Protein AF-A0A136KSU1-F1 (afdb_monomer)

pLDDT: mean 93.42, std 5.59, range [70.06, 98.31]

Nearest PDB structures (foldseek):
  6vhi-assembly1_A  TM=8.208E-01  e=5.755E-06  Homo sapiens
  7vqo-assembly1_A  TM=8.524E-01  e=4.589E-04  Thermochaetoides thermophila DSM 1495
  4a2m-assembly2_C  TM=5.449E-01  e=4.519E-02  Bacteroides thetaiotaomicron VPI-5482
  4a2m-assembly1_A  TM=5.100E-01  e=5.883E-02  Bacteroides thetaiotaomicron VPI-5482
  1xvs-assembly1_B  TM=4.595E-01  e=2.319E-01  Vibrio cholerae

Mean predicted aligned error: 3.4 Å

Structure (mmCIF, N/CA/C/O backbone):
data_AF-A0A136KSU1-F1
#
_entry.id   AF-A0A136KSU1-F1
#
loop_
_atom_site.group_PDB
_atom_site.id
_atom_site.type_symbol
_atom_site.label_atom_id
_atom_site.label_alt_id
_atom_site.label_comp_id
_atom_site.label_asym_id
_atom_site.label_entity_id
_atom_site.label_seq_id
_atom_site.pdbx_PDB_ins_code
_atom_site.Cartn_x
_atom_site.Cartn_y
_atom_site.Cartn_z
_atom_site.occupancy
_atom_site.B_iso_or_equiv
_atom_site.auth_seq_id
_atom_site.auth_comp_id
_atom_site.auth_asym_id
_atom_site.auth_atom_id
_atom_site.pdbx_PDB_model_num
ATOM 1 N N . MET A 1 1 ? 4.425 -1.730 19.061 1.00 72.56 1 MET A N 1
ATOM 2 C CA . MET A 1 1 ? 3.212 -1.467 18.260 1.00 72.56 1 MET A CA 1
ATOM 3 C C . MET A 1 1 ? 2.864 -0.001 18.419 1.00 72.56 1 MET A C 1
ATOM 5 O O . MET A 1 1 ? 3.012 0.511 19.523 1.00 72.56 1 MET A O 1
ATOM 9 N N . GLU A 1 2 ? 2.505 0.675 17.334 1.00 87.75 2 GLU A N 1
ATOM 10 C CA . GLU A 1 2 ? 2.173 2.102 17.356 1.00 87.75 2 GLU A CA 1
ATOM 11 C C . GLU A 1 2 ? 0.769 2.298 17.938 1.00 87.75 2 GLU A C 1
ATOM 13 O O . GLU A 1 2 ? -0.163 1.623 17.507 1.00 87.75 2 GLU A O 1
ATOM 18 N N . LYS A 1 3 ? 0.623 3.181 18.932 1.00 94.00 3 LYS A N 1
ATOM 19 C CA . LYS A 1 3 ? -0.677 3.500 19.533 1.00 94.00 3 LYS A CA 1
ATOM 20 C C . LYS A 1 3 ? -1.293 4.690 18.820 1.00 94.00 3 LYS A C 1
ATOM 22 O O . LYS A 1 3 ? -0.668 5.747 18.758 1.00 94.00 3 LYS A O 1
ATOM 27 N N . VAL A 1 4 ? -2.521 4.538 18.341 1.00 94.06 4 VAL A N 1
ATOM 28 C CA . VAL A 1 4 ? -3.245 5.597 17.630 1.00 94.06 4 VAL A CA 1
ATOM 29 C C . VAL A 1 4 ? -4.639 5.735 18.230 1.00 94.06 4 VAL A C 1
ATOM 31 O O . VAL A 1 4 ? -5.288 4.752 18.576 1.00 94.06 4 VAL A O 1
ATOM 34 N N . ARG A 1 5 ? -5.119 6.967 18.393 1.00 95.06 5 ARG A N 1
ATOM 35 C CA . ARG A 1 5 ? -6.465 7.203 18.928 1.00 95.06 5 ARG A CA 1
ATOM 36 C C . ARG A 1 5 ? -7.529 6.740 17.938 1.00 95.06 5 ARG A C 1
ATOM 38 O O . ARG A 1 5 ? -7.302 6.748 16.729 1.00 95.06 5 ARG A O 1
ATOM 45 N N . VAL A 1 6 ? -8.707 6.380 18.438 1.00 94.75 6 VAL A N 1
ATOM 46 C CA . VAL A 1 6 ? -9.899 6.122 17.606 1.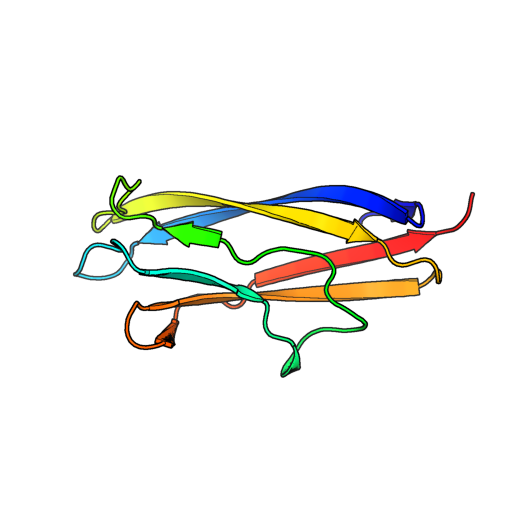00 94.75 6 VAL A CA 1
ATOM 47 C C . VAL A 1 6 ? -10.216 7.303 16.671 1.00 94.75 6 VAL A C 1
ATOM 49 O O . VAL A 1 6 ? -9.946 8.457 17.011 1.00 94.75 6 VAL A O 1
ATOM 52 N N . ASN A 1 7 ? -10.823 7.035 15.507 1.00 92.25 7 ASN A N 1
ATOM 53 C CA . ASN A 1 7 ? -11.234 8.043 14.509 1.00 92.25 7 ASN A CA 1
ATOM 54 C C . ASN A 1 7 ? -10.142 9.025 14.041 1.00 92.25 7 ASN A C 1
ATOM 56 O O . ASN A 1 7 ? -10.459 10.129 13.598 1.00 92.25 7 ASN A O 1
ATOM 60 N N . THR A 1 8 ? -8.876 8.642 14.134 1.00 93.06 8 THR A N 1
ATOM 61 C CA . THR A 1 8 ? -7.738 9.497 13.799 1.00 93.06 8 THR A CA 1
ATOM 62 C C . THR A 1 8 ? -7.207 9.135 12.422 1.00 93.06 8 THR A C 1
ATOM 64 O O . THR A 1 8 ? -7.076 7.955 12.092 1.00 93.06 8 THR A O 1
ATOM 67 N N . GLU A 1 9 ? -6.916 10.153 11.619 1.00 92.88 9 GLU A N 1
ATOM 68 C CA . GLU A 1 9 ? -6.199 9.989 10.360 1.00 92.88 9 GLU A CA 1
ATOM 69 C C . GLU A 1 9 ? -4.694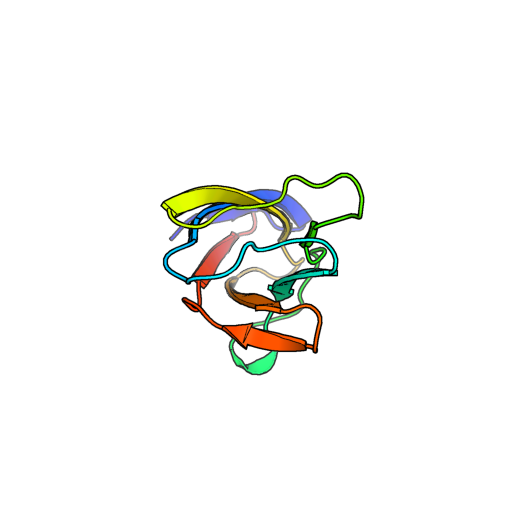 9.997 10.606 1.00 92.88 9 GLU A C 1
ATOM 71 O O . GLU A 1 9 ? -4.184 10.787 11.401 1.00 92.88 9 GLU A O 1
ATOM 76 N N . PHE A 1 10 ? -3.985 9.110 9.924 1.00 91.62 10 PHE A N 1
ATOM 77 C CA . PHE A 1 10 ? -2.532 9.052 9.936 1.00 91.62 10 PHE A CA 1
ATOM 78 C C . PHE A 1 10 ? -2.026 8.554 8.585 1.00 91.62 10 PHE A C 1
ATOM 80 O O . PHE A 1 10 ? -2.766 7.938 7.814 1.00 91.62 10 PHE A O 1
ATOM 87 N N . THR A 1 11 ? -0.760 8.818 8.286 1.00 92.12 11 THR A N 1
ATOM 88 C CA . THR A 1 11 ? -0.110 8.307 7.082 1.00 92.12 11 THR A CA 1
ATOM 89 C C . THR A 1 11 ? 0.877 7.213 7.439 1.00 92.12 11 THR A C 1
ATOM 91 O O . THR A 1 11 ? 1.550 7.253 8.471 1.00 92.12 11 THR A O 1
ATOM 94 N N . LYS A 1 12 ? 0.979 6.222 6.558 1.00 92.69 12 LYS A N 1
ATOM 95 C CA . LYS A 1 12 ? 2.049 5.236 6.604 1.00 92.69 12 LYS A CA 1
ATOM 96 C C . LYS A 1 12 ? 2.720 5.172 5.246 1.00 92.69 12 LYS A C 1
ATOM 98 O O . LYS A 1 12 ? 2.042 5.131 4.221 1.00 92.69 12 LYS A O 1
ATOM 103 N N . SER A 1 13 ? 4.046 5.166 5.270 1.00 94.44 13 SER A N 1
ATOM 104 C CA . SER A 1 13 ? 4.873 5.133 4.074 1.00 94.44 13 SER A CA 1
ATOM 105 C C . SER A 1 13 ? 5.761 3.898 4.066 1.00 94.44 13 SER A C 1
ATOM 107 O O . SER A 1 13 ? 6.269 3.482 5.113 1.00 94.44 13 SER A O 1
ATOM 109 N N . TRP A 1 14 ? 5.951 3.332 2.880 1.00 96.50 14 TRP A N 1
ATOM 110 C CA . TRP A 1 14 ? 6.858 2.220 2.620 1.00 96.50 14 TRP A CA 1
ATOM 111 C C . TRP A 1 14 ? 7.687 2.549 1.385 1.00 96.50 14 TRP A C 1
ATOM 113 O O . TRP A 1 14 ? 7.137 2.913 0.345 1.00 96.50 14 TRP A O 1
ATOM 123 N N . GLU A 1 15 ? 9.001 2.416 1.506 1.00 97.00 15 GLU A N 1
ATOM 124 C CA . GLU A 1 15 ? 9.917 2.549 0.381 1.00 97.00 15 GLU A CA 1
ATOM 125 C C . GLU A 1 15 ? 10.161 1.178 -0.253 1.00 97.00 15 GLU A C 1
ATOM 127 O O . GLU A 1 15 ? 10.402 0.187 0.439 1.00 97.00 15 GLU A O 1
ATOM 132 N N . PHE A 1 16 ? 10.086 1.132 -1.578 1.00 97.38 16 PHE A N 1
ATOM 133 C CA . PHE A 1 16 ? 10.358 -0.052 -2.380 1.00 97.38 16 PHE A CA 1
ATOM 134 C C . PHE A 1 16 ? 11.402 0.272 -3.434 1.00 97.38 16 PHE A C 1
ATOM 136 O O . PHE A 1 16 ? 11.451 1.391 -3.934 1.00 97.38 16 PHE A O 1
ATOM 143 N N . ILE A 1 17 ? 12.182 -0.737 -3.811 1.00 97.69 17 ILE A N 1
ATOM 144 C CA . ILE A 1 17 ? 13.072 -0.709 -4.970 1.00 97.69 17 ILE A CA 1
ATOM 145 C C . ILE A 1 17 ? 12.516 -1.628 -6.061 1.00 97.69 17 ILE A C 1
ATOM 147 O O . ILE A 1 17 ? 12.117 -2.763 -5.779 1.00 97.69 17 ILE A O 1
ATOM 151 N N . ASN A 1 18 ? 12.506 -1.158 -7.308 1.00 97.81 18 ASN A N 1
ATOM 152 C CA . ASN A 1 18 ? 12.190 -1.999 -8.453 1.00 97.81 18 ASN A CA 1
ATOM 153 C C . ASN A 1 18 ? 13.392 -2.891 -8.791 1.00 97.81 18 ASN A C 1
ATOM 155 O O . ASN A 1 18 ? 14.324 -2.475 -9.470 1.00 97.81 18 ASN A O 1
ATOM 159 N N . VAL A 1 19 ? 13.381 -4.133 -8.310 1.00 97.12 19 VAL A N 1
ATOM 160 C CA . VAL A 1 19 ? 14.414 -5.141 -8.626 1.00 97.12 19 VAL A CA 1
ATOM 161 C C . VAL A 1 19 ? 14.105 -5.953 -9.890 1.00 97.12 19 VAL A C 1
ATOM 163 O O . VAL A 1 19 ? 14.830 -6.895 -10.200 1.00 97.12 19 VAL A O 1
ATOM 166 N N . GLY A 1 20 ? 13.016 -5.627 -10.592 1.00 94.75 20 GLY A N 1
ATOM 167 C CA . GLY A 1 20 ? 12.614 -6.279 -11.834 1.00 94.75 20 GLY A CA 1
ATOM 168 C C . GLY A 1 20 ? 13.380 -5.768 -13.056 1.00 94.75 20 GLY A C 1
ATOM 169 O O . GLY A 1 20 ? 14.278 -4.934 -12.960 1.00 94.75 20 GLY A O 1
ATOM 170 N N . SER A 1 21 ? 13.003 -6.285 -14.225 1.00 95.31 21 SER A N 1
ATOM 171 C CA . SER A 1 21 ? 13.584 -5.914 -15.522 1.00 95.31 21 SER A CA 1
ATOM 172 C C . SER A 1 21 ? 12.789 -4.851 -16.284 1.00 95.31 21 SER A C 1
ATOM 174 O O . SER A 1 21 ? 13.288 -4.321 -17.270 1.00 95.31 21 SER A O 1
ATOM 176 N N . CYS A 1 22 ? 11.557 -4.566 -15.862 1.00 95.19 22 CYS A N 1
ATOM 177 C CA . CYS A 1 22 ? 10.643 -3.632 -16.517 1.00 95.19 22 CYS A CA 1
ATOM 178 C C . CYS A 1 22 ? 10.272 -2.508 -15.547 1.00 95.19 22 CYS A C 1
ATOM 180 O O . CYS A 1 22 ? 10.257 -2.722 -14.330 1.00 95.19 22 CYS A O 1
ATOM 182 N N . ALA A 1 23 ? 9.991 -1.323 -16.084 1.00 97.38 23 ALA A N 1
ATOM 183 C CA . ALA A 1 23 ? 9.516 -0.200 -15.290 1.00 97.38 23 ALA A CA 1
ATOM 184 C C . ALA A 1 23 ? 8.148 -0.514 -14.664 1.00 97.38 23 ALA A C 1
ATOM 186 O O . ALA A 1 23 ? 7.358 -1.262 -15.234 1.00 97.38 23 ALA A O 1
ATOM 187 N N . TRP A 1 24 ? 7.877 0.048 -13.486 1.00 97.69 24 TRP A N 1
ATOM 188 C CA . TRP A 1 24 ? 6.510 0.151 -12.974 1.00 97.69 24 TRP A CA 1
ATOM 189 C C . TRP A 1 24 ? 5.933 1.465 -13.481 1.00 97.69 24 TRP A C 1
ATOM 191 O O . TRP A 1 24 ? 6.435 2.533 -13.116 1.00 97.69 24 TRP A O 1
ATOM 201 N N . ASP A 1 25 ? 4.926 1.386 -14.334 1.00 96.94 25 ASP A N 1
ATOM 202 C CA . ASP A 1 25 ? 4.335 2.519 -15.036 1.00 96.94 25 ASP A CA 1
ATOM 203 C C . ASP A 1 25 ? 2.840 2.664 -14.704 1.00 96.94 25 ASP A C 1
ATOM 205 O O . ASP A 1 25 ? 2.403 2.321 -13.601 1.00 96.94 25 ASP A O 1
ATOM 209 N N . GLU A 1 26 ? 2.067 3.276 -15.600 1.00 97.38 26 GLU A N 1
ATOM 210 C CA . GLU A 1 26 ? 0.641 3.523 -15.402 1.00 97.38 26 GLU A CA 1
ATOM 211 C C . GLU A 1 26 ? -0.116 2.243 -15.008 1.00 97.38 26 GLU A C 1
ATOM 213 O O . GLU A 1 26 ? 0.020 1.192 -15.623 1.00 97.38 26 GLU A O 1
ATOM 218 N N . GLY A 1 27 ? -0.985 2.339 -14.000 1.00 95.94 27 GLY A N 1
ATOM 219 C CA . GLY A 1 27 ? -1.881 1.242 -13.619 1.00 95.94 27 GLY A CA 1
ATOM 220 C C . GLY A 1 27 ? -1.281 0.272 -12.604 1.00 95.94 27 GLY A C 1
ATOM 221 O O . GLY A 1 27 ? -2.035 -0.371 -11.866 1.00 95.94 27 GLY A O 1
ATOM 222 N N . TYR A 1 28 ? 0.046 0.254 -12.450 1.00 97.06 28 TYR A N 1
ATOM 223 C CA . TYR A 1 28 ? 0.674 -0.371 -11.290 1.00 97.06 28 TYR A CA 1
ATOM 224 C C . TYR A 1 28 ? 0.167 0.299 -10.012 1.00 97.06 28 TYR A C 1
ATOM 226 O O . TYR A 1 28 ? 0.015 1.521 -9.924 1.00 97.06 28 TYR A O 1
ATOM 234 N N . SER A 1 29 ? -0.114 -0.501 -8.990 1.00 95.62 29 SER A N 1
ATOM 235 C CA . SER A 1 29 ? -0.744 -0.011 -7.769 1.00 95.62 29 SER A CA 1
ATOM 236 C C . SER A 1 29 ? -0.181 -0.649 -6.508 1.00 95.62 29 SER A C 1
ATOM 238 O O . SER A 1 29 ? 0.325 -1.769 -6.505 1.00 95.62 29 SER A O 1
ATOM 240 N N . PHE A 1 30 ? -0.288 0.086 -5.406 1.00 96.25 30 PHE A N 1
ATOM 241 C CA . PHE A 1 30 ? -0.069 -0.399 -4.055 1.00 96.25 30 PHE A CA 1
ATOM 242 C C . PHE A 1 30 ? -1.434 -0.600 -3.400 1.00 96.25 30 PHE A C 1
ATOM 244 O O . PHE A 1 30 ? -2.149 0.360 -3.085 1.00 96.25 30 PHE A O 1
ATOM 251 N N . ALA A 1 31 ? -1.823 -1.865 -3.279 1.00 94.31 31 ALA A N 1
ATOM 252 C CA . ALA A 1 31 ? -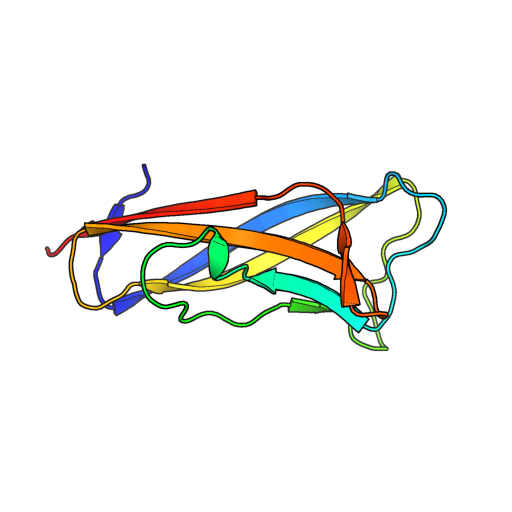3.196 -2.264 -3.031 1.00 94.31 31 ALA A CA 1
ATOM 253 C C . ALA A 1 31 ? -3.355 -2.953 -1.676 1.00 94.31 31 ALA A C 1
ATOM 255 O O . ALA A 1 31 ? -2.545 -3.795 -1.289 1.00 94.31 31 ALA A O 1
ATOM 256 N N . PHE A 1 32 ? -4.432 -2.605 -0.975 1.00 94.81 32 PHE A N 1
ATOM 257 C CA . PHE A 1 32 ? -4.855 -3.269 0.250 1.00 94.81 32 PHE A CA 1
ATOM 258 C C . PHE A 1 32 ? -5.322 -4.708 -0.013 1.00 94.81 32 PHE A C 1
ATOM 260 O O . PHE A 1 32 ? -6.053 -4.964 -0.973 1.00 94.81 32 PHE A O 1
ATOM 267 N N . ILE A 1 33 ? -4.943 -5.636 0.870 1.00 94.44 33 ILE A N 1
ATOM 268 C CA . ILE A 1 33 ? -5.304 -7.056 0.790 1.00 94.44 33 ILE A CA 1
ATOM 269 C C . ILE A 1 33 ? -6.196 -7.434 1.973 1.00 94.44 33 ILE A C 1
ATOM 271 O O . ILE A 1 33 ? -5.716 -7.678 3.083 1.00 94.44 33 ILE A O 1
ATOM 275 N N . GLN A 1 34 ? -7.505 -7.511 1.726 1.00 91.94 34 GLN A N 1
ATOM 276 C CA . GLN A 1 34 ? -8.497 -7.817 2.762 1.00 91.94 34 GLN A CA 1
ATOM 277 C C . GLN A 1 34 ? -8.279 -9.194 3.399 1.00 91.94 34 GLN A C 1
ATOM 279 O O . GLN A 1 34 ? -8.446 -9.321 4.606 1.00 91.94 34 GLN A O 1
ATOM 284 N N . GLU A 1 35 ? -7.879 -10.198 2.615 1.00 93.06 35 GLU A N 1
ATOM 285 C CA . GLU A 1 35 ? -7.736 -11.592 3.066 1.00 93.06 35 GLU A CA 1
ATOM 286 C C . GLU A 1 35 ? -6.724 -11.768 4.207 1.00 93.06 35 GLU A C 1
ATOM 288 O O . GLU A 1 35 ? -6.902 -12.638 5.054 1.00 93.06 35 GLU A O 1
ATOM 293 N N . PHE A 1 36 ? -5.685 -10.927 4.261 1.00 93.38 36 PHE A N 1
ATOM 294 C CA . PHE A 1 36 ? -4.674 -10.968 5.324 1.00 93.38 36 PHE A CA 1
ATOM 295 C C . PHE A 1 36 ? -4.937 -9.954 6.440 1.00 93.38 36 PHE A C 1
ATOM 297 O O . PHE A 1 36 ? -4.276 -9.992 7.474 1.00 93.38 36 PHE A O 1
ATOM 304 N N . SER A 1 37 ? -5.873 -9.028 6.240 1.00 94.38 37 SER A N 1
ATOM 305 C CA . SER A 1 37 ? -6.068 -7.874 7.115 1.00 94.38 37 SER A CA 1
ATOM 306 C C . SER A 1 37 ? -7.136 -8.103 8.175 1.00 94.38 37 SER A C 1
ATOM 308 O O . SER A 1 37 ? -8.052 -8.906 8.008 1.00 94.38 37 SER A O 1
ATOM 310 N N . THR A 1 38 ? -7.055 -7.337 9.261 1.00 93.62 38 THR A N 1
ATOM 311 C CA . THR A 1 38 ? -8.057 -7.332 10.327 1.00 93.62 38 THR A CA 1
ATOM 312 C C . THR A 1 38 ? -8.905 -6.062 10.291 1.00 93.62 38 THR A C 1
ATOM 314 O O . THR A 1 38 ? -8.430 -4.957 10.014 1.00 93.62 38 THR A O 1
ATOM 317 N N . GLY A 1 39 ? -1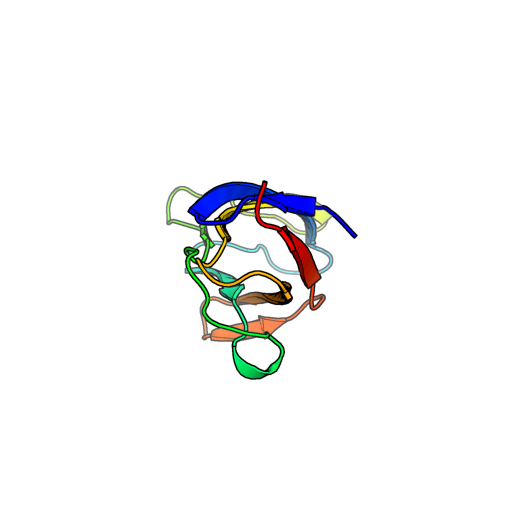0.195 -6.220 10.592 1.00 84.88 39 GLY A N 1
ATOM 318 C CA . GLY A 1 39 ? -11.154 -5.119 10.584 1.00 84.88 39 GLY A CA 1
ATOM 319 C C . GLY A 1 39 ? -11.405 -4.524 9.192 1.00 84.88 39 GLY A C 1
ATOM 320 O O . GLY A 1 39 ? -11.047 -5.095 8.162 1.00 84.88 39 GLY A O 1
ATOM 321 N N . GLY A 1 40 ? -12.079 -3.374 9.172 1.00 75.62 40 GLY A N 1
ATOM 322 C CA . GLY A 1 40 ? -12.368 -2.639 7.941 1.00 75.62 40 GLY A CA 1
ATOM 323 C C . GLY A 1 40 ? -11.199 -1.756 7.504 1.00 75.62 40 GLY A C 1
ATOM 324 O O . GLY A 1 40 ? -10.509 -1.170 8.341 1.00 75.62 40 GLY A O 1
ATOM 325 N N . TYR A 1 41 ? -11.016 -1.625 6.191 1.00 78.50 41 TYR A N 1
ATOM 326 C CA . TYR A 1 41 ? -10.054 -0.711 5.580 1.00 78.50 41 TYR A CA 1
ATOM 327 C C . TYR A 1 41 ? -10.711 0.626 5.238 1.00 78.50 41 TYR A C 1
ATOM 329 O O . TYR A 1 41 ? -11.644 0.687 4.443 1.00 78.50 41 TYR A O 1
ATOM 337 N N . GLY A 1 42 ? -10.221 1.702 5.854 1.00 70.06 42 GLY A N 1
ATOM 338 C CA . GLY A 1 42 ? -10.687 3.071 5.608 1.00 70.06 42 GLY A CA 1
ATOM 339 C C . GLY A 1 42 ? -9.776 3.895 4.694 1.00 70.06 42 GLY A C 1
ATOM 340 O O . GLY A 1 42 ? -9.928 5.113 4.655 1.00 70.06 42 GLY A O 1
ATOM 341 N N . GLY A 1 43 ? -8.792 3.270 4.039 1.00 78.00 43 GLY A N 1
ATOM 342 C CA . GLY A 1 43 ? -7.823 3.956 3.182 1.00 78.00 43 GLY A CA 1
ATOM 343 C C . GLY A 1 43 ? -8.177 3.905 1.695 1.00 78.00 43 GLY A C 1
ATOM 344 O O . GLY A 1 43 ? -9.194 3.343 1.288 1.00 78.00 43 GLY A O 1
ATOM 345 N N . LYS A 1 44 ? -7.305 4.490 0.872 1.00 79.38 44 LYS A N 1
ATOM 346 C CA . LYS A 1 44 ? -7.359 4.388 -0.591 1.00 79.38 44 LYS A CA 1
ATOM 347 C C . LYS A 1 44 ? -6.097 3.701 -1.100 1.00 79.38 44 LYS A C 1
ATOM 349 O O . LYS A 1 44 ? -5.000 4.025 -0.646 1.00 79.38 44 LYS A O 1
ATOM 354 N N . ASN A 1 45 ? -6.262 2.801 -2.068 1.00 84.44 45 ASN A N 1
ATOM 355 C CA . ASN A 1 45 ? -5.135 2.265 -2.824 1.00 84.44 45 ASN A CA 1
ATOM 356 C C . ASN A 1 45 ? -4.434 3.405 -3.568 1.00 84.44 45 ASN A C 1
ATOM 358 O O . ASN A 1 45 ? -5.086 4.345 -4.032 1.00 84.44 45 ASN A O 1
ATOM 362 N N . PHE A 1 46 ? -3.121 3.291 -3.722 1.00 89.88 46 PHE A N 1
ATOM 363 C CA . PHE A 1 46 ? -2.360 4.183 -4.586 1.00 89.88 46 PHE A CA 1
ATOM 364 C C . PHE A 1 46 ? -2.199 3.517 -5.951 1.00 89.88 46 PHE A C 1
ATOM 366 O O . PHE A 1 46 ? -1.775 2.369 -6.011 1.00 89.88 46 PHE A O 1
ATOM 373 N N . THR A 1 47 ? -2.533 4.213 -7.033 1.00 93.88 47 THR A N 1
ATOM 374 C CA . THR A 1 47 ? -2.293 3.755 -8.412 1.00 93.88 47 THR A CA 1
ATOM 375 C C . THR A 1 47 ? -1.399 4.776 -9.090 1.00 93.88 47 THR A C 1
ATOM 377 O O . THR A 1 47 ? -1.657 5.972 -8.951 1.00 93.88 47 THR A O 1
ATOM 380 N N . ILE A 1 48 ? -0.356 4.320 -9.782 1.00 94.31 48 ILE A N 1
ATOM 381 C CA . ILE A 1 48 ? 0.522 5.183 -10.570 1.00 94.31 48 ILE A CA 1
ATOM 382 C C . ILE A 1 48 ? -0.306 5.731 -11.743 1.00 94.31 48 ILE A C 1
ATOM 384 O O . ILE A 1 48 ? -0.825 4.940 -12.538 1.00 94.31 48 ILE A O 1
ATOM 388 N N . PRO A 1 49 ? -0.498 7.057 -11.838 1.00 94.75 49 PRO A N 1
ATOM 389 C CA . PRO A 1 49 ? -1.272 7.655 -12.914 1.00 94.75 49 PRO A CA 1
ATOM 390 C C . PRO A 1 49 ? -0.424 7.790 -14.191 1.00 94.75 49 PRO A C 1
ATOM 392 O O . PRO A 1 49 ? 0.781 7.535 -14.185 1.00 94.75 49 PRO A O 1
ATOM 395 N N . LYS A 1 50 ? -1.046 8.218 -15.296 1.00 95.19 50 LYS A N 1
ATOM 396 C CA . LYS A 1 50 ? -0.392 8.372 -16.614 1.00 95.19 50 LYS A CA 1
ATOM 397 C C . LYS A 1 50 ? 0.824 9.285 -16.596 1.00 95.19 50 LYS A C 1
ATOM 399 O O . LYS A 1 50 ? 1.763 9.094 -17.358 1.00 95.19 50 LYS A O 1
ATOM 404 N N . GLU A 1 51 ? 0.780 10.302 -15.753 1.00 96.50 51 GLU A N 1
ATOM 405 C CA . GLU A 1 51 ? 1.840 11.283 -15.561 1.00 96.50 51 GLU A CA 1
ATOM 406 C C . GLU A 1 51 ? 3.003 1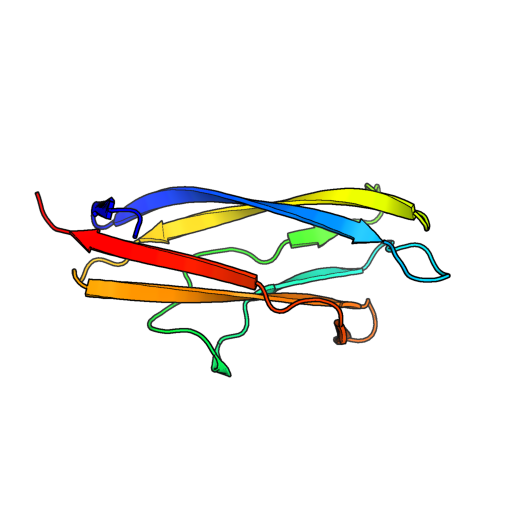0.771 -14.691 1.00 96.50 51 GLU A C 1
ATOM 408 O O . GLU A 1 51 ? 4.008 11.469 -14.541 1.00 96.50 51 GLU A O 1
ATOM 413 N N . GLY A 1 52 ? 2.895 9.560 -14.135 1.00 93.75 52 GLY A N 1
ATOM 414 C CA . GLY A 1 52 ? 3.875 8.974 -13.227 1.00 93.75 52 GLY A CA 1
ATOM 415 C C . GLY A 1 52 ? 3.682 9.389 -11.759 1.00 93.75 52 GLY A C 1
ATOM 416 O O . GLY A 1 52 ? 2.628 9.893 -11.376 1.00 93.75 52 GLY A O 1
ATOM 417 N N . PRO A 1 53 ? 4.682 9.165 -10.888 1.00 94.56 53 PRO A N 1
ATOM 418 C CA . PRO A 1 53 ? 6.055 8.790 -11.217 1.00 94.56 53 PRO A CA 1
ATOM 419 C C . PRO A 1 53 ? 6.191 7.317 -11.622 1.00 94.56 53 PRO A C 1
ATOM 421 O O . PRO A 1 53 ? 5.757 6.429 -10.892 1.00 94.56 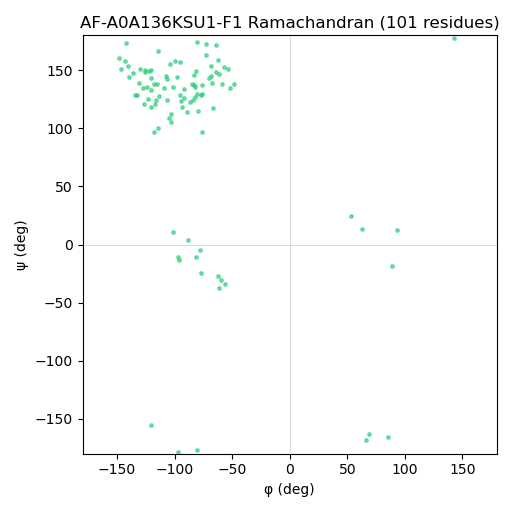53 PRO A O 1
ATOM 424 N N . PHE A 1 54 ? 6.843 7.066 -12.760 1.00 96.75 54 PHE A N 1
ATOM 425 C CA . PHE A 1 54 ? 7.247 5.718 -13.164 1.00 96.75 54 PHE A CA 1
ATOM 426 C C . PHE A 1 54 ? 8.541 5.310 -12.460 1.00 96.75 54 PHE A C 1
ATOM 428 O O . PHE A 1 54 ? 9.393 6.149 -12.149 1.00 96.75 54 PHE A O 1
ATOM 435 N N . VAL A 1 55 ? 8.692 4.014 -12.202 1.00 97.69 55 VAL A N 1
ATOM 436 C CA . VAL A 1 55 ? 9.804 3.462 -11.422 1.00 97.69 55 VAL A CA 1
ATOM 437 C C . VAL A 1 55 ? 10.616 2.524 -12.297 1.00 97.69 55 VAL A C 1
ATOM 439 O O . VAL A 1 55 ? 10.286 1.349 -12.448 1.00 97.69 55 VAL A O 1
ATOM 442 N N . GLU A 1 56 ? 11.699 3.042 -12.865 1.00 98.25 56 GLU A N 1
ATOM 443 C CA . GLU A 1 56 ? 12.644 2.253 -13.659 1.00 98.25 56 GLU A CA 1
ATOM 444 C C . GLU A 1 56 ? 13.324 1.148 -12.827 1.00 98.25 56 GLU A C 1
ATOM 446 O O . GLU A 1 56 ? 13.421 1.265 -11.597 1.00 98.25 56 GLU A O 1
ATOM 451 N N . PRO A 1 57 ? 13.859 0.093 -13.467 1.00 98.31 57 PRO A N 1
ATOM 452 C CA . PRO A 1 57 ? 14.703 -0.887 -12.795 1.00 98.31 57 PRO A CA 1
ATOM 453 C C . PRO A 1 57 ? 15.806 -0.232 -11.949 1.00 98.31 57 PRO A C 1
ATOM 455 O O . PRO A 1 57 ? 16.455 0.735 -12.353 1.00 98.31 57 PRO A O 1
ATOM 458 N N . GLN A 1 58 ? 16.027 -0.785 -10.759 1.00 98.00 58 GLN A N 1
ATOM 459 C CA . GLN A 1 58 ? 16.961 -0.314 -9.731 1.00 98.00 58 GLN A CA 1
ATOM 460 C C . GLN A 1 58 ? 16.648 1.079 -9.151 1.00 98.00 58 GLN A C 1
ATOM 462 O O . GLN A 1 58 ? 17.489 1.657 -8.457 1.00 98.00 58 GLN A O 1
ATOM 467 N N . LYS A 1 59 ? 15.457 1.638 -9.401 1.00 98.19 59 LYS A N 1
ATOM 468 C CA . LYS A 1 59 ? 14.986 2.881 -8.766 1.00 98.19 59 LYS A CA 1
ATOM 469 C C . LYS A 1 59 ? 14.036 2.602 -7.613 1.00 98.19 59 LYS A C 1
ATOM 471 O O . LYS A 1 59 ? 13.434 1.532 -7.534 1.00 98.19 59 LYS A O 1
ATOM 476 N N . THR A 1 60 ? 13.924 3.576 -6.713 1.00 97.00 60 THR A N 1
ATOM 477 C CA . THR A 1 60 ? 13.037 3.510 -5.554 1.00 97.00 60 THR A CA 1
ATOM 478 C C . THR A 1 60 ? 11.790 4.364 -5.731 1.00 97.00 60 THR A C 1
ATOM 480 O O . THR A 1 60 ? 11.779 5.349 -6.469 1.00 97.00 60 THR A O 1
ATOM 483 N N . ILE A 1 61 ? 10.735 3.983 -5.018 1.00 95.06 61 ILE A N 1
ATOM 484 C CA . ILE A 1 61 ? 9.510 4.760 -4.847 1.00 95.06 61 ILE A CA 1
ATOM 485 C C . ILE A 1 61 ? 9.035 4.627 -3.403 1.00 95.06 61 ILE A C 1
ATOM 487 O O . ILE A 1 61 ? 9.144 3.562 -2.795 1.00 95.06 61 ILE A O 1
ATOM 491 N N . THR A 1 62 ? 8.482 5.706 -2.854 1.00 95.38 62 THR A N 1
ATOM 492 C CA . THR A 1 62 ? 7.798 5.674 -1.560 1.00 95.38 62 THR A CA 1
ATOM 493 C C . THR A 1 62 ? 6.292 5.691 -1.774 1.00 95.38 62 THR A C 1
ATOM 495 O O . THR A 1 62 ? 5.732 6.708 -2.183 1.00 95.38 62 THR A O 1
ATOM 498 N N . PHE A 1 63 ? 5.621 4.591 -1.444 1.00 93.12 63 PHE A N 1
ATOM 499 C CA . PHE A 1 63 ? 4.162 4.561 -1.392 1.00 93.12 63 PHE A CA 1
ATOM 500 C C . PHE A 1 63 ? 3.697 5.079 -0.040 1.00 93.12 63 PHE A C 1
ATOM 502 O O . PHE A 1 63 ? 4.100 4.555 0.996 1.00 93.12 63 PHE A O 1
ATOM 509 N N . THR A 1 64 ? 2.837 6.096 -0.054 1.00 91.50 64 THR A N 1
ATOM 510 C CA . THR A 1 64 ? 2.225 6.661 1.152 1.00 91.50 64 THR A CA 1
ATOM 511 C C . THR A 1 64 ? 0.723 6.443 1.110 1.00 91.50 64 THR A C 1
ATOM 513 O O . THR A 1 64 ? 0.061 6.846 0.156 1.00 91.50 64 THR A O 1
ATOM 516 N N . VAL A 1 65 ? 0.183 5.813 2.151 1.00 91.25 65 VAL A N 1
ATOM 517 C CA . VAL A 1 65 ? -1.251 5.556 2.299 1.00 91.25 65 VAL A CA 1
ATOM 518 C C . VAL A 1 65 ? -1.779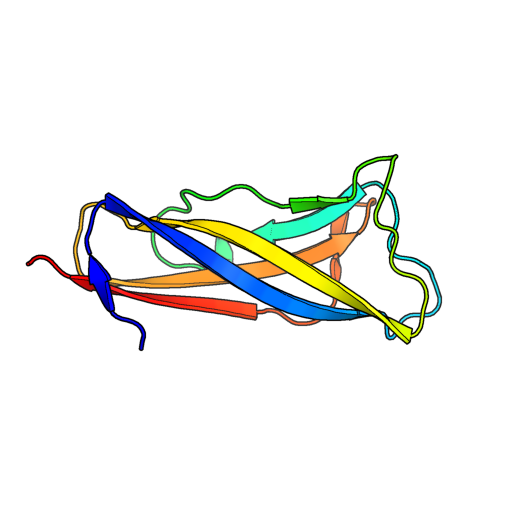 6.365 3.476 1.00 91.25 65 VAL A C 1
ATOM 520 O O . VAL A 1 65 ? -1.249 6.279 4.586 1.00 91.25 65 VAL A O 1
ATOM 523 N N . SER A 1 66 ? -2.848 7.122 3.233 1.00 91.19 66 SER A N 1
ATOM 524 C CA . SER A 1 66 ? -3.647 7.750 4.286 1.00 91.19 66 SER A CA 1
ATOM 525 C C . SER A 1 66 ? -4.635 6.734 4.850 1.00 91.19 66 SER A C 1
ATOM 527 O O . SER A 1 66 ? -5.389 6.098 4.109 1.00 91.19 66 SER A O 1
ATOM 529 N N . LEU A 1 67 ? -4.620 6.579 6.167 1.00 91.75 67 LEU A N 1
ATOM 530 C CA . LEU A 1 67 ? -5.393 5.596 6.911 1.00 91.75 67 LEU A CA 1
ATOM 531 C C . LEU A 1 67 ? -6.211 6.296 7.989 1.00 91.75 67 LEU A C 1
ATOM 533 O O . LEU A 1 67 ? -5.772 7.287 8.565 1.00 91.75 67 LEU A O 1
ATOM 537 N N . ARG A 1 68 ? -7.385 5.744 8.298 1.00 92.88 68 ARG A N 1
ATOM 538 C CA . ARG A 1 68 ? -8.245 6.222 9.382 1.00 92.88 68 ARG A CA 1
ATOM 539 C C . ARG A 1 68 ? -8.511 5.095 10.362 1.00 92.88 68 ARG A C 1
ATOM 541 O O . ARG A 1 68 ? -8.998 4.036 9.966 1.00 92.88 68 ARG A O 1
ATOM 548 N N . THR A 1 69 ? -8.219 5.321 11.638 1.00 93.12 69 THR A N 1
ATOM 549 C CA . THR A 1 69 ? -8.476 4.317 12.674 1.00 93.12 69 THR A CA 1
ATOM 550 C C . THR A 1 69 ? -9.981 4.101 12.894 1.00 93.12 69 THR A C 1
ATOM 552 O O . THR A 1 69 ? -10.772 5.054 12.812 1.00 93.12 69 THR A O 1
ATOM 555 N N . PRO A 1 70 ? -10.414 2.862 13.192 1.00 92.50 70 PRO A N 1
ATOM 556 C CA . PRO A 1 70 ? -11.803 2.571 13.540 1.00 92.50 70 PRO A CA 1
ATOM 557 C C . PRO A 1 70 ? -12.260 3.239 14.845 1.00 92.50 70 PRO A C 1
ATOM 559 O O . PRO A 1 70 ? -11.477 3.814 15.602 1.00 92.50 70 PRO A O 1
ATOM 562 N N . LYS A 1 71 ? -13.569 3.151 15.116 1.00 93.19 71 LYS A N 1
ATOM 563 C CA . LYS A 1 71 ? -14.178 3.637 16.368 1.00 93.19 71 LYS A CA 1
ATOM 564 C C . LYS A 1 71 ? -13.936 2.703 17.555 1.00 93.19 71 LYS A C 1
ATOM 566 O O . LYS A 1 71 ? -14.006 3.152 18.692 1.00 93.19 71 LYS A O 1
ATOM 571 N N . THR A 1 72 ? -13.694 1.424 17.284 1.00 94.00 72 THR A N 1
ATOM 572 C CA . THR A 1 72 ? -13.546 0.384 18.302 1.00 94.00 72 THR A CA 1
ATOM 573 C C . THR A 1 72 ? -12.066 0.204 18.636 1.00 94.00 72 THR A C 1
ATOM 575 O O . THR A 1 72 ? -11.290 -0.068 17.715 1.00 94.00 72 THR A O 1
ATOM 578 N N . PRO A 1 73 ? -11.660 0.338 19.909 1.00 95.06 73 PRO A N 1
ATOM 579 C CA . PRO A 1 73 ? -10.306 0.012 20.346 1.00 95.06 73 PRO A CA 1
ATOM 580 C C . PRO A 1 73 ? -9.919 -1.436 20.041 1.00 95.06 73 PRO A C 1
ATOM 582 O O . PRO A 1 73 ? -10.781 -2.314 19.991 1.00 95.06 73 PRO A O 1
ATOM 585 N N . GLY A 1 74 ? -8.625 -1.683 19.868 1.00 94.88 74 GLY A N 1
ATOM 586 C CA . GLY A 1 74 ? -8.081 -3.010 19.595 1.00 94.88 74 GLY A CA 1
ATOM 587 C C . GLY A 1 74 ? -6.915 -2.992 18.614 1.00 94.88 74 GLY A C 1
ATOM 588 O O . GLY A 1 74 ? -6.540 -1.951 18.075 1.00 94.88 74 GLY A O 1
ATOM 589 N N . GLU A 1 75 ? -6.351 -4.172 18.372 1.00 94.94 75 GLU A N 1
ATOM 590 C CA . GLU A 1 75 ? -5.265 -4.357 17.414 1.00 94.94 75 GLU A CA 1
ATOM 591 C C . GLU A 1 75 ? -5.807 -4.435 15.979 1.00 94.94 75 GLU A C 1
ATOM 593 O O . GLU A 1 75 ? -6.692 -5.240 15.677 1.00 94.94 75 GLU A O 1
ATOM 598 N N . TYR A 1 76 ? -5.229 -3.634 15.082 1.00 94.56 76 TYR A N 1
ATOM 599 C CA . TYR A 1 76 ? -5.529 -3.668 13.652 1.00 94.56 76 TYR A CA 1
ATOM 600 C C . TYR A 1 76 ? -4.260 -3.887 12.839 1.00 94.56 76 TYR A C 1
ATOM 602 O O . TYR A 1 76 ? -3.233 -3.244 13.079 1.00 94.56 76 TYR A O 1
ATOM 610 N N . ILE A 1 77 ? -4.349 -4.781 11.857 1.00 95.38 77 ILE A N 1
ATOM 611 C CA . ILE A 1 77 ? -3.286 -5.056 10.897 1.00 95.38 77 ILE A CA 1
ATOM 612 C C . ILE A 1 77 ? -3.867 -4.926 9.495 1.00 95.38 77 ILE A C 1
ATOM 614 O O . ILE A 1 77 ? -4.804 -5.634 9.133 1.00 95.38 77 ILE A O 1
ATOM 618 N N . TRP A 1 78 ? -3.297 -4.029 8.701 1.00 95.25 78 TRP A N 1
ATOM 619 C CA . TRP A 1 78 ? -3.683 -3.820 7.312 1.00 95.25 78 TRP A CA 1
ATOM 620 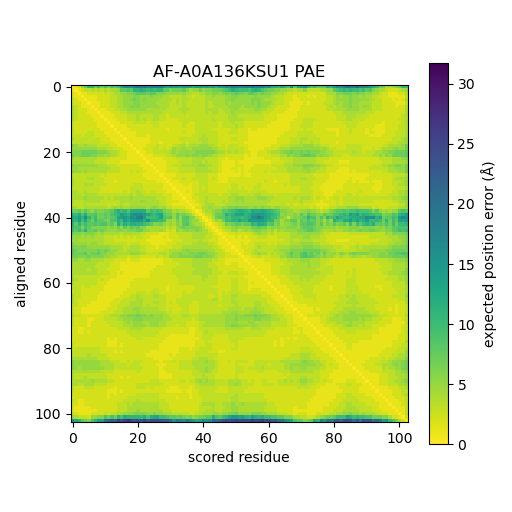C C . TRP A 1 78 ? -2.519 -4.149 6.406 1.00 95.25 78 TRP A C 1
ATOM 622 O O . TRP A 1 78 ? -1.452 -3.547 6.528 1.00 95.25 78 TRP A O 1
ATOM 632 N N . TYR A 1 79 ? -2.735 -5.104 5.513 1.00 96.19 79 TYR A N 1
ATOM 633 C CA . TYR A 1 79 ? -1.734 -5.589 4.585 1.00 96.19 79 TYR A CA 1
ATOM 634 C C . TYR A 1 79 ? -1.884 -4.944 3.219 1.00 96.19 79 TYR A C 1
ATOM 636 O O . TYR A 1 79 ? -2.992 -4.709 2.736 1.00 96.19 79 TYR A O 1
ATOM 644 N N . PHE A 1 80 ? -0.742 -4.708 2.590 1.00 96.38 80 PHE A N 1
ATOM 645 C CA . PHE A 1 80 ? -0.632 -4.092 1.284 1.00 96.38 80 PHE A CA 1
ATOM 646 C C . PHE A 1 80 ? 0.379 -4.843 0.435 1.00 96.38 80 PHE A C 1
ATOM 648 O O . PHE A 1 80 ? 1.374 -5.374 0.944 1.00 96.38 80 PHE A O 1
ATOM 655 N N . LYS A 1 81 ? 0.130 -4.872 -0.868 1.00 97.06 81 LYS A N 1
ATOM 656 C CA . LYS A 1 81 ? 1.018 -5.503 -1.836 1.00 97.06 81 LYS A CA 1
ATOM 657 C C . LYS A 1 81 ? 0.983 -4.753 -3.159 1.00 97.06 81 LYS A C 1
ATOM 659 O O . LYS A 1 81 ? -0.026 -4.131 -3.496 1.00 97.06 81 LYS A O 1
ATOM 664 N N . LEU A 1 82 ? 2.090 -4.811 -3.893 1.00 97.12 82 LEU A N 1
ATOM 665 C CA . LEU A 1 82 ? 2.137 -4.280 -5.247 1.00 97.12 82 LEU A CA 1
ATOM 666 C C . LEU A 1 82 ? 1.302 -5.154 -6.182 1.00 97.12 82 LEU A C 1
ATOM 668 O O . LEU A 1 82 ? 1.253 -6.378 -6.031 1.00 97.12 82 LEU A O 1
ATOM 672 N N . LYS A 1 83 ? 0.639 -4.505 -7.129 1.00 97.00 83 LYS A N 1
ATOM 673 C CA . LYS A 1 83 ? -0.224 -5.107 -8.137 1.00 97.00 83 LYS A CA 1
ATOM 674 C C . LYS A 1 83 ? 0.118 -4.486 -9.487 1.00 97.00 83 LYS A C 1
ATOM 676 O O . LYS A 1 83 ? 0.208 -3.262 -9.569 1.00 97.00 83 LYS A O 1
ATOM 681 N N . ASP A 1 84 ? 0.375 -5.315 -10.490 1.00 96.31 84 ASP A N 1
ATOM 682 C CA . ASP A 1 84 ? 0.653 -4.842 -11.849 1.00 96.31 84 ASP A CA 1
ATOM 683 C C . ASP A 1 84 ? -0.626 -4.325 -12.536 1.00 96.31 84 ASP A C 1
ATOM 685 O O 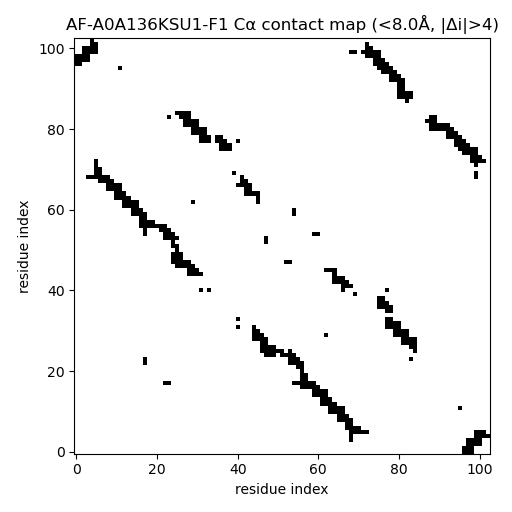. ASP A 1 84 ? -1.737 -4.437 -11.999 1.00 96.31 84 ASP A O 1
ATOM 689 N N . ASP A 1 85 ? -0.458 -3.733 -13.713 1.00 95.25 85 ASP A N 1
ATOM 690 C CA . ASP A 1 85 ? -1.527 -3.184 -14.554 1.00 95.25 85 ASP A CA 1
ATOM 691 C C . ASP A 1 85 ? -2.545 -4.244 -15.031 1.00 95.25 85 ASP A C 1
ATOM 693 O O . ASP A 1 85 ? -3.725 -3.949 -15.229 1.00 95.25 85 ASP A O 1
ATOM 697 N N . SER A 1 86 ? -2.111 -5.501 -15.138 1.00 96.06 86 SER A N 1
ATOM 698 C CA . SER A 1 86 ? -2.927 -6.678 -15.467 1.00 96.06 86 SER A CA 1
ATOM 699 C C . SER A 1 86 ? -3.679 -7.243 -14.256 1.00 96.06 86 SER A C 1
ATOM 701 O O . SER A 1 86 ? -4.572 -8.085 -14.380 1.00 96.06 86 SER A O 1
ATOM 703 N N . GLY A 1 87 ? -3.343 -6.758 -13.068 1.00 94.56 87 GLY A N 1
ATOM 704 C CA . GLY A 1 87 ? -3.977 -7.071 -11.810 1.00 94.56 87 GLY A CA 1
ATOM 705 C C . GLY A 1 87 ? -3.359 -8.217 -11.007 1.00 94.56 87 GLY A C 1
ATOM 706 O O . GLY A 1 87 ? -3.962 -8.644 -10.016 1.00 94.56 87 GLY A O 1
ATOM 707 N N . ASN A 1 88 ? -2.168 -8.682 -11.367 1.00 96.62 88 ASN A N 1
ATOM 708 C CA . ASN A 1 88 ? -1.434 -9.696 -10.622 1.00 96.62 88 ASN A CA 1
ATOM 709 C C . ASN A 1 88 ? -0.661 -9.067 -9.460 1.00 96.62 88 ASN A C 1
ATOM 711 O O . ASN A 1 88 ? -0.008 -8.034 -9.596 1.00 96.62 88 ASN A O 1
ATOM 715 N N . PHE A 1 89 ? -0.691 -9.723 -8.301 1.00 96.69 89 PHE A N 1
ATOM 716 C CA . PHE A 1 89 ? 0.069 -9.279 -7.136 1.00 96.69 89 PHE A CA 1
ATOM 717 C C . PHE A 1 89 ? 1.523 -9.746 -7.185 1.00 96.69 89 PHE A C 1
ATOM 719 O O . PHE A 1 89 ? 1.795 -10.931 -7.382 1.00 96.69 89 PHE A O 1
ATOM 726 N N . PHE A 1 90 ? 2.457 -8.853 -6.865 1.00 96.44 90 PHE A N 1
ATOM 727 C CA . PHE A 1 90 ? 3.890 -9.143 -6.853 1.00 96.44 90 PHE A CA 1
ATOM 728 C C . PHE A 1 90 ? 4.618 -8.440 -5.697 1.00 96.44 90 PHE A C 1
ATOM 730 O O . PHE A 1 90 ? 4.032 -7.675 -4.931 1.00 96.44 90 PHE A O 1
ATOM 737 N N . GLY A 1 91 ? 5.906 -8.751 -5.532 1.00 94.94 91 GLY A N 1
ATOM 738 C CA . GLY A 1 91 ? 6.752 -8.148 -4.503 1.00 94.94 91 GLY A CA 1
ATOM 739 C C . GLY A 1 91 ? 6.391 -8.560 -3.071 1.00 94.94 91 GLY A C 1
ATOM 740 O O . GLY A 1 91 ? 5.707 -9.561 -2.830 1.00 94.94 91 GLY A O 1
ATOM 741 N N . SER A 1 92 ? 6.894 -7.787 -2.111 1.00 96.12 92 SER A N 1
ATOM 742 C CA . SER A 1 92 ? 6.728 -8.056 -0.682 1.00 96.12 92 SER A CA 1
ATOM 743 C C . SER A 1 92 ? 5.327 -7.696 -0.191 1.00 96.12 92 SER A C 1
ATOM 745 O O . SER A 1 92 ? 4.797 -6.634 -0.510 1.00 96.12 92 SER A O 1
ATOM 747 N N . LEU A 1 93 ? 4.754 -8.566 0.644 1.00 97.00 93 LEU A N 1
ATOM 748 C CA . LEU A 1 93 ? 3.566 -8.256 1.434 1.00 97.00 93 LEU A CA 1
ATOM 749 C C . LEU A 1 93 ? 4.001 -7.432 2.657 1.00 97.00 93 LEU A C 1
ATOM 751 O O . LEU A 1 93 ? 4.738 -7.932 3.507 1.00 97.00 93 LEU A O 1
ATOM 755 N N . VAL A 1 94 ? 3.564 -6.178 2.740 1.00 97.38 94 VAL A N 1
ATOM 756 C CA . VAL A 1 94 ? 3.894 -5.265 3.849 1.00 97.38 94 VAL A CA 1
ATOM 757 C C . VAL A 1 94 ? 2.643 -4.920 4.646 1.00 97.38 94 VAL A C 1
ATOM 759 O O . VAL A 1 94 ? 1.529 -5.187 4.202 1.00 97.38 94 VAL A O 1
ATOM 762 N N . TRP A 1 95 ? 2.804 -4.337 5.835 1.00 95.38 95 TRP A N 1
ATOM 763 C CA . TRP A 1 95 ? 1.670 -4.036 6.706 1.00 95.38 95 TRP A CA 1
ATOM 764 C C . TRP A 1 95 ? 1.810 -2.726 7.478 1.00 95.38 95 TRP A C 1
ATOM 766 O O . TRP A 1 95 ? 2.911 -2.228 7.732 1.00 95.38 95 TRP A O 1
ATOM 776 N N . ALA A 1 96 ? 0.660 -2.207 7.904 1.00 94.06 96 ALA A N 1
ATOM 777 C CA . ALA A 1 96 ? 0.522 -1.273 9.011 1.00 94.06 96 ALA A CA 1
ATOM 778 C C . ALA A 1 96 ? -0.092 -2.034 10.193 1.00 94.06 96 ALA A C 1
ATOM 780 O O . ALA A 1 96 ? -1.153 -2.633 10.043 1.00 94.06 96 ALA A O 1
ATOM 781 N N . LYS A 1 97 ? 0.575 -2.026 11.353 1.00 94.44 97 LYS A N 1
ATOM 782 C CA . LYS A 1 97 ? 0.082 -2.647 12.591 1.00 94.44 97 LYS A CA 1
ATOM 783 C C . LYS A 1 97 ? -0.037 -1.590 13.683 1.00 94.44 97 LYS A C 1
ATOM 785 O O . LYS A 1 97 ? 0.976 -1.003 14.074 1.00 94.44 97 LYS A O 1
ATOM 790 N N . ILE A 1 98 ? -1.255 -1.386 14.171 1.00 94.25 98 ILE A N 1
ATOM 791 C CA . ILE A 1 98 ? -1.596 -0.351 15.148 1.00 94.25 98 ILE A CA 1
ATOM 792 C C . ILE A 1 98 ? -2.386 -0.929 16.323 1.00 94.25 98 ILE A C 1
ATOM 794 O O . ILE A 1 98 ? -3.132 -1.897 16.178 1.00 94.25 98 ILE A O 1
ATOM 798 N N . ASP A 1 99 ? -2.232 -0.287 17.473 1.00 95.50 99 ASP A N 1
ATOM 799 C CA . ASP A 1 99 ? -3.058 -0.466 18.661 1.00 95.50 99 ASP A CA 1
ATOM 800 C C . ASP A 1 99 ? -3.988 0.742 18.778 1.00 95.50 99 ASP A C 1
ATOM 802 O O . ASP A 1 99 ? -3.537 1.865 19.034 1.00 95.50 99 ASP A O 1
ATOM 806 N N . VAL A 1 100 ? -5.277 0.541 18.524 1.00 95.19 100 VAL A N 1
ATOM 807 C CA . VAL A 1 100 ? -6.261 1.617 18.605 1.00 95.19 100 VAL A CA 1
ATOM 808 C C . VAL A 1 100 ? -6.749 1.732 20.039 1.00 95.19 100 VAL A C 1
ATOM 810 O O . VAL A 1 100 ? -7.298 0.781 20.588 1.00 95.19 100 VAL A O 1
ATOM 813 N N . VAL A 1 101 ? -6.591 2.913 20.632 1.00 95.88 101 VAL A N 1
ATOM 814 C CA . VAL A 1 101 ? -6.936 3.171 22.038 1.00 95.88 101 VAL A CA 1
ATOM 815 C C . VAL A 1 101 ? -7.959 4.301 22.166 1.00 95.88 101 VAL A C 1
ATOM 817 O O . VAL A 1 101 ? -7.988 5.235 21.355 1.00 95.88 101 VAL A O 1
ATOM 820 N N . THR A 1 102 ? -8.808 4.234 23.195 1.00 92.00 102 THR A N 1
ATOM 821 C CA . THR A 1 102 ? -9.483 5.436 23.710 1.00 92.00 102 THR A CA 1
ATOM 822 C C . THR A 1 102 ? -8.476 6.295 24.477 1.00 92.00 102 THR A C 1
ATOM 824 O O . THR A 1 102 ? -7.402 5.812 24.834 1.00 92.00 102 THR A O 1
ATOM 827 N N . ASN A 1 103 ? -8.806 7.571 24.707 1.00 71.12 103 ASN A N 1
ATOM 828 C CA . ASN A 1 103 ? -8.086 8.373 25.703 1.00 71.12 103 ASN A CA 1
ATOM 829 C C . ASN A 1 103 ? -8.067 7.688 27.072 1.00 71.12 103 ASN A C 1
ATOM 831 O O . ASN A 1 103 ? -9.043 6.957 27.367 1.00 71.12 103 ASN A O 1
#

Sequence (103 aa):
MEKVRVNTEFTKSWEFINVGSCAWDEGYSFAFIQEFSTGGYGGKNFTIPKEGPFVEPQKTITFTVSLRTPKTPGEYIWYFKLKDDSGNFFGSLVWAKIDVVTN

Solvent-accessible surface area (backbone atoms only — not comparable to full-atom values): 5942 Å² total; per-residue (Å²): 125,50,76,42,54,46,70,36,75,49,76,51,74,48,76,45,67,33,84,55,92,58,60,46,44,60,51,23,26,47,34,75,40,69,93,80,29,47,83,83,84,66,55,62,65,48,62,31,43,89,89,40,82,61,33,45,54,79,32,68,50,74,53,68,38,56,38,46,43,55,82,68,64,45,80,37,37,46,30,33,30,36,26,43,65,90,65,53,76,44,84,68,81,44,74,51,61,37,35,30,34,76,135

Radius of gyration: 14.78 Å; Cα contacts (8 Å, |Δi|>4): 236; chains: 1; bounding box: 31×23×42 Å

Foldseek 3Di:
DAADEAFDKDKDKDKDAQQDQAKQAFQKWWDWDPVPWDDDWPKDIGTAHNVGPIHHHRGMDMDMIIGTHHRDFAKTKIWIFIAGNVGDTDDDIDIDIYGYDHD

Secondary structure (DSSP, 8-state):
-EEEETT-EEEEEEEEE--SSS-B-TT-EEEEEGGG--S---S--EE--TT---B-TT-EEEEEEEEE--SS-EEEEEEEEEE-TTS-EEEEEEEEEEEEE--